Protein AF-A0A967LU54-F1 (afdb_monomer_lite)

Secondary structure (DSSP, 8-state):
-THHHHHHHHHHHHHH-TTT--PPP------HHHHHHHHHHHTT--HHHHHHHHHHTTT--HHHHHHHHHTTTTT--

Foldseek 3Di:
DVVVVVVVQVVCCVVQNPVGDDDDDDDDDDAQLRVQQVVCVVVPHDSVLSNVLSVVRPPHHNVVSVVCVVVCVVVVD

Structure (mmCIF, N/CA/C/O backbone):
data_AF-A0A967LU54-F1
#
_entry.id   AF-A0A967LU54-F1
#
loop_
_atom_site.group_PDB
_atom_site.id
_atom_site.type_symbol
_atom_site.label_atom_id
_atom_site.label_alt_id
_atom_site.label_comp_id
_atom_site.label_asym_id
_atom_site.label_entity_id
_atom_site.label_seq_id
_atom_site.pdbx_PDB_ins_code
_atom_site.Cartn_x
_atom_site.Cartn_y
_atom_site.Cartn_z
_atom_site.occupancy
_atom_site.B_iso_or_equiv
_atom_site.auth_seq_id
_atom_site.auth_comp_id
_atom_site.auth_asym_id
_atom_site.auth_atom_id
_atom_site.pdbx_PDB_model_num
ATOM 1 N N . GLU A 1 1 ? 1.730 13.151 23.740 1.00 64.38 1 GLU A N 1
ATOM 2 C CA . GLU A 1 1 ? 2.308 11.885 24.232 1.00 64.38 1 GLU A CA 1
ATOM 3 C C . GLU A 1 1 ? 1.334 10.744 23.951 1.00 64.38 1 GLU A C 1
ATOM 5 O O . GLU A 1 1 ? 0.130 10.973 24.024 1.00 64.38 1 GLU A O 1
ATOM 10 N N . MET A 1 2 ? 1.820 9.563 23.560 1.00 72.75 2 MET A N 1
ATOM 11 C CA . MET A 1 2 ? 0.977 8.470 2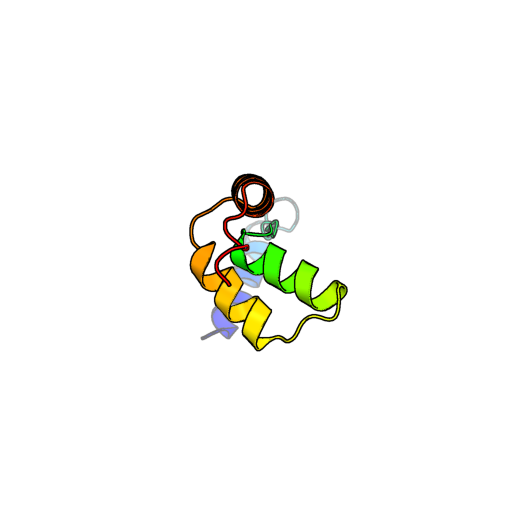3.042 1.00 72.75 2 MET A CA 1
ATOM 12 C C . MET A 1 2 ? 0.009 7.890 24.089 1.00 72.75 2 MET A C 1
ATOM 14 O O . MET A 1 2 ? -1.094 7.486 23.725 1.00 72.75 2 MET A O 1
ATOM 18 N N . HIS A 1 3 ? 0.370 7.937 25.377 1.00 81.44 3 HIS A N 1
ATOM 19 C CA . HIS A 1 3 ? -0.429 7.382 26.479 1.00 81.44 3 HIS A CA 1
ATOM 20 C C . HIS A 1 3 ? -1.846 7.986 26.566 1.00 81.44 3 HIS A C 1
ATOM 22 O O . HIS A 1 3 ? -2.806 7.301 26.907 1.00 81.44 3 HIS A O 1
ATOM 28 N N . ARG A 1 4 ? -2.026 9.247 26.148 1.00 91.06 4 ARG A N 1
ATOM 29 C CA . ARG A 1 4 ? -3.335 9.922 26.189 1.00 91.06 4 ARG A CA 1
ATOM 30 C C . ARG A 1 4 ? -4.365 9.338 25.221 1.00 91.06 4 ARG A C 1
ATOM 32 O O . ARG A 1 4 ? -5.563 9.509 25.430 1.00 91.06 4 ARG A O 1
ATOM 39 N N . ARG A 1 5 ? -3.927 8.660 24.152 1.00 91.44 5 ARG A N 1
ATOM 40 C CA . ARG A 1 5 ? -4.842 7.967 23.231 1.00 91.44 5 ARG A CA 1
ATOM 41 C C . ARG A 1 5 ? -5.523 6.793 23.930 1.00 91.44 5 ARG A C 1
ATOM 43 O O . ARG A 1 5 ? -6.712 6.581 23.718 1.00 91.44 5 ARG A O 1
ATOM 50 N N . GLU A 1 6 ? -4.784 6.056 24.751 1.00 93.50 6 GLU A N 1
ATOM 51 C CA . GLU A 1 6 ? -5.297 4.887 25.470 1.00 93.50 6 GLU A CA 1
ATOM 52 C C . GLU A 1 6 ? -6.312 5.308 26.537 1.00 93.50 6 GLU A C 1
ATOM 54 O O . GLU A 1 6 ? -7.417 4.773 26.566 1.00 93.50 6 GLU A O 1
ATOM 59 N N . GLU A 1 7 ? -6.020 6.375 27.288 1.00 94.94 7 GLU A N 1
ATOM 60 C CA . GLU A 1 7 ? -6.965 6.971 28.246 1.00 94.94 7 GLU A CA 1
ATOM 61 C C . GLU A 1 7 ? -8.303 7.360 27.598 1.00 94.94 7 GLU A C 1
ATOM 63 O O . GLU A 1 7 ? -9.376 7.143 28.169 1.00 94.94 7 GLU A O 1
ATOM 68 N N . ILE A 1 8 ? -8.257 7.939 26.392 1.00 93.69 8 ILE A N 1
ATOM 69 C CA . ILE A 1 8 ? -9.463 8.336 25.659 1.00 93.69 8 ILE A CA 1
ATOM 70 C C . ILE A 1 8 ? -10.234 7.108 25.179 1.00 93.69 8 ILE A C 1
ATOM 72 O O . ILE A 1 8 ? -11.457 7.084 25.305 1.00 93.69 8 ILE A O 1
ATOM 76 N N . LEU A 1 9 ? -9.557 6.087 24.648 1.00 93.75 9 LEU A N 1
ATOM 77 C CA . LEU A 1 9 ? -10.222 4.856 24.215 1.00 93.75 9 LEU A CA 1
ATOM 78 C C . LEU A 1 9 ? -10.951 4.191 25.388 1.00 93.75 9 LEU A C 1
ATOM 80 O O . LEU A 1 9 ? -12.134 3.863 25.267 1.00 93.75 9 LEU A O 1
ATOM 84 N N . ASP A 1 10 ? -10.292 4.085 26.539 1.00 94.38 10 ASP A N 1
ATOM 85 C CA . ASP A 1 10 ? -10.894 3.542 27.756 1.00 94.38 10 ASP A CA 1
ATOM 86 C C . ASP A 1 10 ? -12.081 4.383 28.237 1.00 94.38 10 ASP A C 1
ATOM 88 O O . ASP A 1 10 ? -13.139 3.835 28.567 1.00 94.38 10 ASP A O 1
ATOM 92 N N . TYR A 1 11 ? -11.963 5.716 28.218 1.00 95.81 11 TYR A N 1
ATOM 93 C CA . TYR A 1 11 ? -13.080 6.610 28.525 1.00 95.81 11 TYR A CA 1
ATOM 94 C C . TYR A 1 11 ? -14.273 6.376 27.593 1.00 95.81 11 TYR A C 1
ATOM 96 O O . TYR A 1 11 ? -15.396 6.230 28.079 1.00 95.81 11 TYR A O 1
ATOM 104 N N . MET A 1 12 ? -14.046 6.313 26.278 1.00 97.06 12 MET A N 1
ATOM 105 C CA . MET A 1 12 ? -15.107 6.140 25.282 1.00 97.06 12 MET A CA 1
ATOM 106 C C . MET A 1 12 ? -15.855 4.827 25.508 1.00 97.06 12 MET A C 1
ATOM 108 O O . MET A 1 12 ? -17.086 4.809 25.5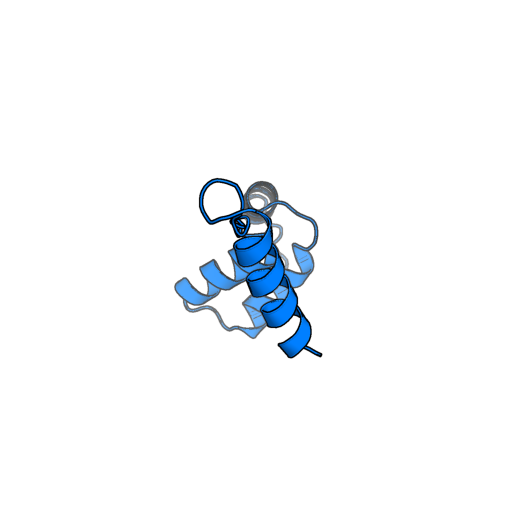61 1.00 97.06 12 MET A O 1
ATOM 112 N N . TYR A 1 13 ? -15.128 3.735 25.741 1.00 96.50 13 TYR A N 1
ATOM 113 C CA . TYR A 1 13 ? -15.747 2.442 26.006 1.00 96.50 13 TYR A CA 1
ATOM 114 C C . TYR A 1 13 ? -16.468 2.378 27.351 1.00 96.50 13 TYR A C 1
ATOM 116 O O . TYR A 1 13 ? -17.543 1.784 27.423 1.00 96.50 13 TYR A O 1
ATOM 124 N N . ARG A 1 14 ? -15.935 3.012 28.400 1.00 96.88 14 ARG A N 1
ATOM 125 C CA . ARG A 1 14 ? -16.611 3.097 29.702 1.00 96.88 14 ARG A CA 1
ATOM 126 C C . ARG A 1 14 ? -17.872 3.961 29.642 1.00 96.88 14 ARG A C 1
ATOM 128 O O . ARG A 1 14 ? -18.860 3.640 30.294 1.00 96.88 14 ARG A O 1
ATOM 135 N N . ARG A 1 15 ? -17.843 5.066 28.892 1.00 97.88 15 ARG A N 1
ATOM 136 C CA . ARG A 1 15 ? -18.933 6.050 28.847 1.00 97.88 15 ARG A CA 1
ATOM 137 C C . ARG A 1 15 ? -20.091 5.627 27.945 1.00 97.88 15 ARG A C 1
ATOM 139 O O . ARG A 1 15 ? -21.233 5.948 28.283 1.00 97.88 15 ARG A O 1
ATOM 146 N N . TYR A 1 16 ? -19.794 4.964 26.827 1.00 97.12 16 TYR A N 1
ATOM 147 C CA . TYR A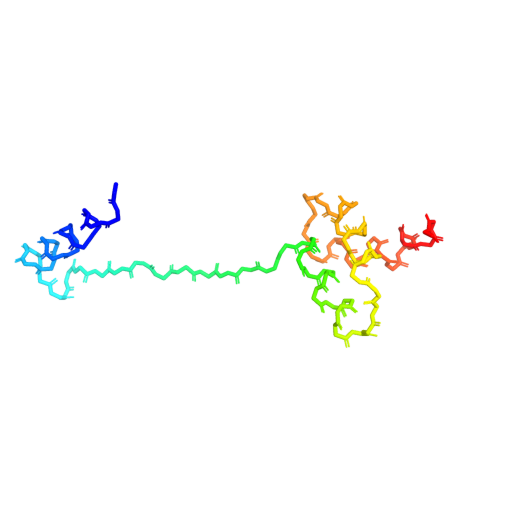 1 16 ? -20.768 4.653 25.773 1.00 97.12 16 TYR A CA 1
ATOM 148 C C . TYR A 1 16 ? -20.995 3.148 25.562 1.00 97.12 16 TYR A C 1
ATOM 150 O O . TYR A 1 16 ? -21.995 2.764 24.965 1.00 97.12 16 TYR A O 1
ATOM 158 N N . GLY A 1 17 ? -20.128 2.280 26.091 1.00 96.25 17 GLY A N 1
ATOM 159 C CA . GLY A 1 17 ? -20.234 0.830 25.923 1.00 96.25 17 GLY A CA 1
ATOM 160 C C . GLY A 1 17 ? -19.758 0.336 24.551 1.00 96.25 17 GLY A C 1
ATOM 161 O O . GLY A 1 17 ? -19.639 1.091 23.588 1.00 96.25 17 GLY A O 1
ATOM 162 N N . ARG A 1 18 ? -19.478 -0.971 24.450 1.00 94.19 18 ARG A N 1
ATOM 163 C CA . ARG A 1 18 ? -18.950 -1.595 23.217 1.00 94.19 18 ARG A CA 1
ATOM 164 C C . ARG A 1 18 ? -19.919 -1.543 22.034 1.00 94.19 18 ARG A C 1
ATOM 166 O O . ARG A 1 18 ? -19.469 -1.480 20.901 1.00 94.19 18 ARG A O 1
ATOM 173 N N . ALA A 1 19 ? -21.226 -1.551 22.287 1.00 97.00 19 ALA A N 1
ATOM 174 C CA . ALA A 1 19 ? -22.236 -1.493 21.230 1.00 97.00 19 ALA A CA 1
ATOM 175 C C . ALA A 1 19 ? -22.313 -0.120 20.533 1.00 97.00 19 ALA A C 1
ATOM 177 O O . ALA A 1 19 ? -22.886 -0.020 19.451 1.00 97.00 19 ALA A O 1
ATOM 178 N N . HIS A 1 20 ? -21.746 0.931 21.140 1.00 95.81 20 HIS A N 1
ATOM 179 C CA . HIS A 1 20 ? -21.879 2.314 20.668 1.00 95.81 20 HIS A CA 1
ATOM 180 C C . HIS A 1 20 ? -20.538 3.039 20.486 1.00 95.81 20 HIS A C 1
ATOM 182 O O . HIS A 1 20 ? -20.522 4.239 20.223 1.00 95.81 20 HIS A O 1
ATOM 188 N N . ALA A 1 21 ? -19.411 2.337 20.618 1.00 96.06 21 ALA A N 1
ATOM 189 C CA . ALA A 1 21 ? -18.082 2.895 20.405 1.00 96.06 21 ALA A CA 1
ATOM 190 C C . ALA A 1 21 ? -17.185 1.878 19.694 1.00 96.06 21 ALA A C 1
ATOM 192 O O . ALA A 1 21 ? -17.167 0.703 20.054 1.00 96.06 21 ALA A O 1
ATOM 193 N N . ALA A 1 22 ? -16.424 2.342 18.705 1.00 94.44 22 ALA A N 1
ATOM 194 C CA . ALA A 1 22 ? -15.444 1.549 17.973 1.00 94.44 22 ALA A CA 1
ATOM 195 C C . ALA A 1 22 ? -14.356 2.458 17.388 1.00 94.44 22 ALA A C 1
ATOM 197 O O . ALA A 1 22 ? -14.550 3.664 17.234 1.00 94.44 22 ALA A O 1
ATOM 198 N N . ILE A 1 23 ? -13.213 1.865 17.045 1.00 93.88 23 ILE A N 1
ATOM 199 C CA . ILE A 1 23 ? -12.176 2.534 16.255 1.00 93.88 23 ILE A CA 1
ATOM 200 C C . ILE A 1 23 ? -12.543 2.385 14.779 1.00 93.88 23 ILE A C 1
ATOM 202 O O . ILE A 1 23 ? -12.934 1.302 14.342 1.00 93.88 23 ILE A O 1
ATOM 206 N N . THR A 1 24 ? -12.412 3.462 14.010 1.00 94.69 24 THR A N 1
ATOM 207 C CA . THR A 1 24 ? -12.643 3.424 12.567 1.00 94.69 24 THR A CA 1
ATOM 208 C C . THR A 1 24 ? -11.518 2.673 11.864 1.00 94.69 24 THR A C 1
ATOM 210 O O . THR A 1 24 ? -10.335 2.891 12.134 1.00 94.69 24 THR A O 1
ATOM 213 N N . ALA A 1 25 ? -11.887 1.784 10.943 1.00 95.75 25 ALA A N 1
ATOM 214 C CA . ALA A 1 25 ? -10.920 1.163 10.053 1.00 95.75 25 ALA A CA 1
ATOM 215 C C . ALA A 1 25 ? -10.372 2.201 9.064 1.00 95.75 25 ALA A C 1
ATOM 217 O O . ALA A 1 25 ? -11.069 3.139 8.673 1.00 95.75 25 ALA A O 1
ATOM 218 N N . VAL A 1 26 ? -9.126 2.003 8.644 1.00 96.31 26 VAL A N 1
ATOM 219 C CA . VAL A 1 26 ? -8.488 2.773 7.574 1.00 96.31 26 VAL A CA 1
ATOM 220 C C . VAL A 1 26 ? -8.115 1.799 6.470 1.00 96.31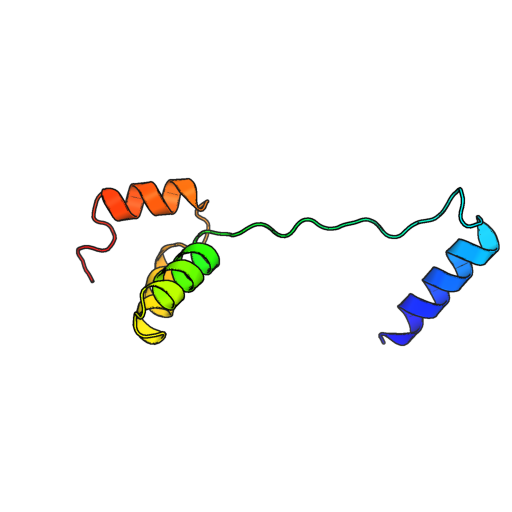 26 VAL A C 1
ATOM 222 O O . VAL A 1 26 ? -7.547 0.744 6.747 1.00 96.31 26 VAL A O 1
ATOM 225 N N . THR A 1 27 ? -8.423 2.159 5.227 1.00 95.69 27 THR A N 1
ATOM 226 C CA . THR A 1 27 ? -7.972 1.410 4.050 1.00 95.69 27 THR A CA 1
ATOM 227 C C . THR A 1 27 ? -6.736 2.096 3.500 1.00 95.69 27 THR A C 1
ATOM 229 O O . THR A 1 27 ? -6.769 3.293 3.226 1.00 95.69 27 THR A O 1
ATOM 232 N N . GLN A 1 28 ? -5.645 1.348 3.373 1.00 92.62 28 GLN A N 1
ATOM 233 C CA . GLN A 1 28 ? -4.429 1.832 2.731 1.00 92.62 28 GLN A CA 1
ATOM 234 C C . GLN A 1 28 ? -4.501 1.491 1.247 1.00 92.62 28 GLN A C 1
ATOM 236 O O . GLN A 1 28 ? -4.787 0.349 0.890 1.00 92.62 28 GLN A O 1
ATOM 241 N N . VAL A 1 29 ? -4.250 2.481 0.399 1.00 92.56 29 VAL A N 1
ATOM 242 C CA . VAL A 1 29 ? -4.184 2.319 -1.054 1.00 92.56 29 VAL A CA 1
ATOM 243 C C . VAL A 1 29 ? -2.775 2.633 -1.531 1.00 92.56 29 VAL A C 1
ATOM 245 O O . VAL A 1 29 ? -2.032 3.371 -0.880 1.00 92.56 29 VAL A O 1
ATOM 248 N N . PHE A 1 30 ? -2.393 2.059 -2.666 1.00 93.38 30 PHE A N 1
ATOM 249 C CA . PHE A 1 30 ? -1.164 2.464 -3.326 1.00 93.38 30 PHE A CA 1
ATOM 250 C C . PHE A 1 30 ? -1.353 3.829 -3.980 1.00 93.38 30 PHE A C 1
ATOM 252 O O . PHE A 1 30 ? -2.354 4.068 -4.646 1.00 93.38 30 PHE A O 1
ATOM 259 N N . HIS A 1 31 ? -0.348 4.686 -3.839 1.00 95.31 31 HIS A N 1
ATOM 260 C CA . HIS A 1 31 ? -0.171 5.852 -4.697 1.00 95.31 31 HIS A CA 1
ATOM 261 C C . HIS A 1 31 ? 0.898 5.521 -5.737 1.00 95.31 31 HIS A C 1
ATOM 263 O O . HIS A 1 31 ? 1.727 4.637 -5.505 1.00 95.31 31 HIS A O 1
ATOM 269 N N . ALA A 1 32 ? 0.923 6.230 -6.867 1.00 96.81 32 ALA A N 1
ATOM 270 C CA . ALA A 1 32 ? 1.856 5.921 -7.950 1.00 96.81 32 ALA A CA 1
ATOM 271 C C . ALA A 1 32 ? 3.329 5.751 -7.504 1.00 96.81 32 ALA A C 1
ATOM 273 O O . ALA A 1 32 ? 3.954 4.779 -7.935 1.00 96.81 32 ALA A O 1
ATOM 274 N N . PRO A 1 33 ? 3.889 6.582 -6.593 1.00 96.19 33 PRO A N 1
ATOM 275 C CA . PRO A 1 33 ? 5.260 6.399 -6.115 1.00 96.19 33 PRO A CA 1
ATOM 276 C C . PRO A 1 33 ? 5.493 5.081 -5.368 1.00 96.19 33 PRO A C 1
ATOM 278 O O . PRO A 1 33 ? 6.532 4.452 -5.552 1.00 96.19 33 PRO A O 1
ATOM 281 N N . THR A 1 34 ? 4.552 4.649 -4.525 1.00 96.31 34 THR A N 1
ATOM 282 C CA . THR A 1 34 ? 4.707 3.407 -3.755 1.00 96.31 34 THR A CA 1
ATOM 283 C C . THR A 1 34 ? 4.392 2.182 -4.605 1.00 96.31 34 THR A C 1
ATOM 285 O O . THR A 1 34 ? 5.067 1.167 -4.459 1.00 96.31 34 THR A O 1
ATOM 288 N N . ALA A 1 35 ? 3.447 2.296 -5.544 1.00 96.81 35 ALA A N 1
ATOM 289 C CA . ALA A 1 35 ? 3.140 1.248 -6.512 1.00 96.81 35 ALA A CA 1
ATOM 290 C C . ALA A 1 35 ? 4.370 0.888 -7.357 1.00 96.81 35 ALA A C 1
ATOM 292 O O . ALA A 1 35 ? 4.758 -0.276 -7.422 1.00 96.81 35 ALA A O 1
ATOM 293 N N . ILE A 1 36 ? 5.030 1.886 -7.960 1.00 95.44 36 ILE A N 1
ATOM 294 C CA . ILE A 1 36 ? 6.193 1.624 -8.817 1.00 95.44 36 ILE A CA 1
ATOM 295 C C . ILE A 1 36 ? 7.375 1.062 -8.023 1.00 95.44 36 ILE A C 1
ATOM 297 O O . ILE A 1 36 ? 8.053 0.157 -8.502 1.00 95.44 36 ILE A O 1
ATOM 301 N N . GLN A 1 37 ? 7.601 1.548 -6.796 1.00 96.50 37 GLN A N 1
ATOM 302 C CA . GLN A 1 37 ? 8.659 1.030 -5.927 1.00 96.50 37 GLN A CA 1
ATOM 303 C C . GLN A 1 37 ? 8.431 -0.446 -5.608 1.00 96.50 37 GLN A C 1
ATOM 305 O O . GLN A 1 37 ? 9.375 -1.234 -5.666 1.00 96.50 37 GLN A O 1
ATOM 310 N N . ASP A 1 38 ? 7.188 -0.822 -5.300 1.00 96.88 38 ASP A N 1
ATOM 311 C CA . ASP A 1 38 ? 6.852 -2.198 -4.955 1.00 96.88 38 ASP A CA 1
ATOM 312 C C . ASP A 1 38 ? 6.978 -3.138 -6.161 1.00 96.88 38 ASP A C 1
ATOM 314 O O . ASP A 1 38 ? 7.622 -4.186 -6.066 1.00 96.88 38 ASP A O 1
ATOM 318 N N . CYS A 1 39 ? 6.479 -2.717 -7.328 1.00 95.81 39 CYS A N 1
ATOM 319 C CA . CYS A 1 39 ? 6.628 -3.455 -8.582 1.00 95.81 39 CYS A CA 1
ATOM 320 C C . CYS A 1 39 ? 8.101 -3.641 -8.969 1.00 95.81 39 CYS A C 1
ATOM 322 O O . CYS A 1 39 ? 8.537 -4.754 -9.254 1.00 95.81 39 CYS A O 1
ATOM 324 N N . MET A 1 40 ? 8.898 -2.572 -8.950 1.00 95.69 40 MET A N 1
ATOM 325 C CA . MET A 1 40 ? 10.317 -2.626 -9.316 1.00 95.69 40 MET A CA 1
ATOM 326 C C . MET A 1 40 ? 11.127 -3.492 -8.351 1.00 95.69 40 MET A C 1
ATOM 328 O O . MET A 1 40 ? 11.982 -4.262 -8.789 1.00 95.69 40 MET A O 1
ATOM 332 N N . ARG A 1 41 ? 10.812 -3.434 -7.051 1.00 97.25 41 ARG A N 1
ATOM 333 C CA . ARG A 1 41 ? 11.384 -4.331 -6.041 1.00 97.25 41 ARG A CA 1
ATOM 334 C C . ARG A 1 41 ? 11.057 -5.791 -6.345 1.00 97.25 41 ARG A C 1
ATOM 336 O O . ARG A 1 41 ? 11.956 -6.627 -6.303 1.00 97.25 41 ARG A O 1
ATOM 343 N N . ALA A 1 42 ? 9.802 -6.099 -6.670 1.00 97.88 42 ALA A N 1
ATOM 344 C CA . ALA A 1 42 ? 9.379 -7.453 -7.026 1.00 97.88 42 ALA A CA 1
ATOM 345 C C . ALA A 1 42 ? 10.056 -7.965 -8.311 1.00 97.88 42 ALA A C 1
ATOM 347 O O . ALA A 1 42 ? 10.363 -9.150 -8.415 1.00 97.88 42 ALA A O 1
ATOM 348 N N . LEU A 1 43 ? 10.334 -7.067 -9.259 1.00 96.38 43 LEU A N 1
ATOM 349 C CA . LEU A 1 43 ? 11.024 -7.358 -10.518 1.00 96.38 43 LEU A CA 1
ATOM 350 C C . LEU A 1 43 ? 12.562 -7.377 -10.401 1.00 96.38 43 LEU A C 1
ATOM 352 O O . LEU A 1 43 ? 13.241 -7.629 -11.392 1.00 96.38 43 LEU A O 1
ATOM 356 N N . GLY A 1 44 ? 13.124 -7.123 -9.215 1.00 97.00 44 GLY A N 1
ATOM 357 C CA . GLY A 1 44 ? 14.569 -7.198 -8.969 1.00 97.00 44 GLY A CA 1
ATOM 358 C C . GLY A 1 44 ? 15.375 -5.977 -9.423 1.00 97.00 44 GLY A C 1
ATOM 359 O O . GLY A 1 44 ? 16.589 -6.075 -9.590 1.00 97.00 44 GLY A O 1
ATOM 360 N N . TRP A 1 45 ? 14.732 -4.825 -9.618 1.00 96.31 45 TRP A N 1
ATOM 361 C CA . TRP A 1 45 ? 15.428 -3.589 -9.975 1.00 96.31 45 TRP A CA 1
ATOM 362 C C . TRP A 1 45 ? 16.187 -2.984 -8.783 1.00 96.31 45 TRP A C 1
ATOM 364 O O . TRP A 1 45 ? 15.760 -3.132 -7.632 1.00 96.31 45 TRP A O 1
ATOM 374 N N . PRO A 1 46 ? 17.275 -2.229 -9.033 1.00 96.31 46 PRO A N 1
ATOM 375 C CA . PRO A 1 46 ? 17.954 -1.470 -7.992 1.00 96.31 46 PRO A CA 1
ATOM 376 C C . PRO A 1 46 ? 17.025 -0.450 -7.322 1.00 96.31 46 PRO A C 1
ATOM 378 O O . PRO A 1 46 ? 16.272 0.270 -7.984 1.00 96.31 46 PRO A O 1
ATOM 381 N N . ALA A 1 47 ? 17.128 -0.337 -5.995 1.00 95.19 47 ALA A N 1
ATOM 382 C CA . ALA A 1 47 ? 16.320 0.599 -5.214 1.00 95.19 47 ALA A CA 1
ATOM 383 C C . ALA A 1 47 ? 16.515 2.057 -5.661 1.00 95.19 47 ALA A C 1
ATOM 385 O O . ALA A 1 47 ? 15.559 2.822 -5.684 1.00 95.19 47 ALA A O 1
ATOM 386 N N . GLU A 1 48 ? 17.731 2.440 -6.057 1.00 95.44 48 GLU A N 1
ATOM 387 C CA . GLU A 1 48 ? 18.031 3.790 -6.546 1.00 95.44 48 GLU A CA 1
ATOM 388 C C . GLU A 1 48 ? 17.207 4.158 -7.790 1.00 95.44 48 GLU A C 1
ATOM 390 O O . GLU A 1 48 ? 16.622 5.244 -7.845 1.00 95.44 48 GLU A O 1
ATOM 395 N N . THR A 1 49 ? 17.087 3.232 -8.746 1.00 93.56 49 THR A N 1
ATOM 396 C CA . THR A 1 49 ? 16.251 3.404 -9.940 1.00 93.56 49 THR A CA 1
ATOM 397 C C . THR A 1 49 ? 14.778 3.516 -9.551 1.00 93.56 49 THR A C 1
ATOM 399 O O . THR A 1 49 ? 14.089 4.435 -9.991 1.00 93.56 49 THR A O 1
ATOM 402 N N . ALA A 1 50 ? 14.305 2.648 -8.652 1.00 94.81 50 ALA A N 1
ATOM 403 C CA . ALA A 1 50 ? 12.929 2.688 -8.163 1.00 94.81 50 ALA A CA 1
ATOM 404 C C . ALA A 1 50 ? 12.590 4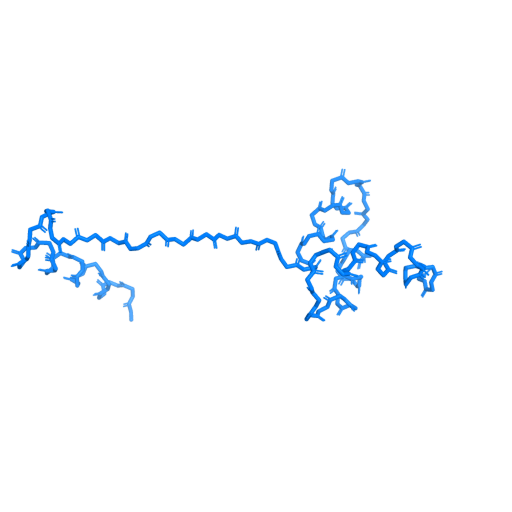.011 -7.458 1.00 94.81 50 ALA A C 1
ATOM 406 O O . ALA A 1 50 ? 11.554 4.624 -7.726 1.00 94.81 50 ALA A O 1
ATOM 407 N N . PHE A 1 51 ? 13.483 4.506 -6.598 1.00 95.19 51 PHE A N 1
ATOM 408 C CA . PHE A 1 51 ? 13.296 5.782 -5.916 1.00 95.19 51 PHE A CA 1
ATOM 409 C C . PHE A 1 51 ? 13.304 6.952 -6.886 1.00 95.19 51 PHE A C 1
ATOM 411 O O . PHE A 1 51 ? 12.448 7.834 -6.784 1.00 95.19 51 PHE A O 1
ATOM 418 N N . THR A 1 52 ? 14.226 6.973 -7.840 1.00 93.75 52 THR A N 1
ATOM 419 C CA . THR A 1 52 ? 14.286 8.084 -8.784 1.00 93.75 52 THR A CA 1
ATOM 420 C C . THR A 1 52 ? 13.031 8.085 -9.688 1.00 93.75 52 THR A C 1
ATOM 422 O O . THR A 1 52 ? 12.481 9.159 -9.940 1.00 93.75 52 THR A O 1
ATOM 425 N N . LEU A 1 53 ? 12.465 6.923 -10.065 1.00 92.94 53 LEU A N 1
ATOM 426 C CA . LEU A 1 53 ? 11.252 6.841 -10.903 1.00 92.94 53 LEU A CA 1
ATOM 427 C C . LEU A 1 53 ? 10.009 7.223 -10.114 1.00 92.94 53 LEU A C 1
ATOM 429 O O . LEU A 1 53 ? 9.199 8.025 -10.576 1.00 92.94 53 LEU A O 1
ATOM 433 N N . SER A 1 54 ? 9.927 6.765 -8.866 1.00 95.00 54 SER A N 1
ATOM 434 C CA . SER A 1 54 ? 8.857 7.151 -7.948 1.00 95.00 54 SER A CA 1
ATOM 435 C C . SER A 1 54 ? 8.757 8.666 -7.747 1.00 95.00 54 SER A C 1
ATOM 437 O O . SER A 1 54 ? 7.655 9.199 -7.634 1.00 95.00 54 SER A O 1
ATOM 439 N N . LYS A 1 55 ? 9.886 9.394 -7.783 1.00 94.31 55 LYS A N 1
ATOM 440 C CA . LYS A 1 55 ? 9.887 10.857 -7.657 1.00 94.31 55 LYS A CA 1
ATOM 441 C C . LYS A 1 55 ? 9.169 11.549 -8.814 1.00 94.31 55 LYS A C 1
ATOM 443 O O . LYS A 1 55 ? 8.444 12.504 -8.554 1.00 94.31 55 LYS A O 1
ATOM 448 N N . ARG A 1 56 ? 9.323 11.049 -10.046 1.00 92.25 56 ARG A N 1
ATOM 449 C CA . ARG A 1 56 ? 8.667 11.587 -11.257 1.00 92.25 56 ARG A CA 1
ATOM 450 C C . ARG A 1 56 ? 7.161 11.292 -11.297 1.00 92.25 56 ARG A C 1
ATOM 452 O O . ARG A 1 56 ? 6.430 11.951 -12.028 1.00 92.25 56 ARG A O 1
ATOM 459 N N . LEU A 1 57 ? 6.703 10.333 -10.492 1.00 93.25 57 LEU A N 1
ATOM 460 C CA . LEU A 1 57 ? 5.312 9.882 -10.415 1.00 93.25 57 LEU A CA 1
ATOM 461 C C . LEU A 1 57 ? 4.517 10.496 -9.247 1.00 93.25 57 LEU A C 1
ATOM 463 O O . LEU A 1 57 ? 3.378 10.099 -9.008 1.00 93.25 57 LEU A O 1
ATOM 467 N N . HIS A 1 58 ? 5.080 11.461 -8.508 1.00 93.06 58 HIS A N 1
ATOM 468 C CA . HIS A 1 58 ? 4.343 12.136 -7.433 1.00 93.06 58 HIS A CA 1
ATOM 469 C C . HIS A 1 58 ? 3.071 12.818 -7.943 1.00 93.06 58 HIS A C 1
ATOM 471 O O . HIS A 1 58 ? 3.076 13.475 -8.980 1.00 93.06 58 HIS A O 1
ATOM 477 N N . GLY A 1 59 ? 1.996 12.694 -7.161 1.00 91.88 59 GLY A N 1
ATOM 478 C CA . GLY A 1 59 ? 0.707 13.326 -7.446 1.00 91.88 59 GLY A CA 1
ATOM 479 C C . GLY A 1 59 ? -0.135 12.626 -8.512 1.00 91.88 59 GLY A C 1
ATOM 480 O O . GLY A 1 59 ? -1.246 13.077 -8.756 1.00 91.88 59 GLY A O 1
ATOM 481 N N . ARG A 1 60 ? 0.366 11.542 -9.119 1.00 93.50 60 ARG A N 1
ATOM 482 C CA . ARG A 1 60 ? -0.397 10.709 -10.054 1.00 93.50 60 ARG A CA 1
ATOM 483 C C . ARG A 1 60 ? -1.099 9.574 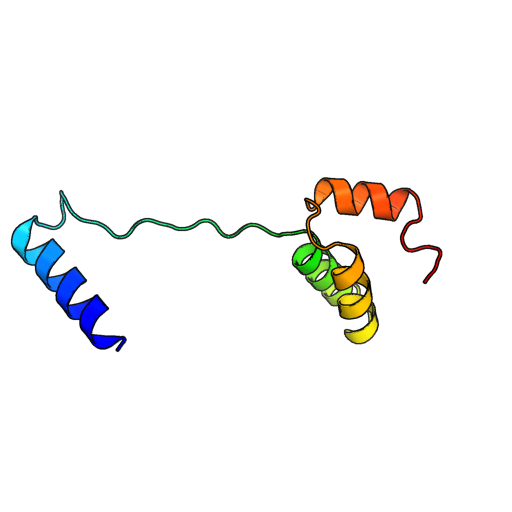-9.325 1.00 93.50 60 ARG A C 1
ATOM 485 O O . ARG A 1 60 ? -0.564 9.022 -8.354 1.00 93.50 60 ARG A O 1
ATOM 492 N N . GLU A 1 61 ? -2.250 9.181 -9.847 1.00 95.38 61 GLU A N 1
ATOM 493 C CA . GLU A 1 61 ? -2.862 7.910 -9.471 1.00 95.38 61 GLU A CA 1
ATOM 494 C C . GLU A 1 61 ? -2.103 6.732 -10.111 1.00 95.38 61 GLU A C 1
ATOM 496 O O . GLU A 1 61 ? -1.470 6.895 -11.160 1.00 95.38 61 GLU A O 1
ATOM 501 N N . PRO A 1 62 ? -2.118 5.526 -9.510 1.00 95.25 62 PRO A N 1
ATOM 502 C CA . PRO A 1 62 ? -1.386 4.376 -10.044 1.00 95.25 62 PRO A CA 1
ATOM 503 C C . PRO A 1 62 ? -1.731 4.013 -11.493 1.00 95.25 62 PRO A C 1
ATOM 505 O O . PRO A 1 62 ? -0.840 3.613 -12.238 1.00 95.25 62 PRO A O 1
ATOM 508 N N . SER A 1 63 ? -2.994 4.159 -11.905 1.00 94.62 63 SER A N 1
ATOM 509 C CA . SER A 1 63 ? -3.423 3.885 -13.283 1.00 94.62 63 SER A CA 1
ATOM 510 C C . SER A 1 63 ? -2.831 4.886 -14.274 1.00 94.62 63 SER A C 1
ATOM 512 O O . SER A 1 63 ? -2.235 4.478 -15.263 1.00 94.62 63 SER A O 1
ATOM 514 N N . GLU A 1 64 ? -2.891 6.183 -13.964 1.00 94.75 64 GLU A N 1
ATOM 515 C CA . GLU A 1 64 ? -2.291 7.245 -14.789 1.00 94.75 64 GLU A CA 1
ATOM 516 C C . GLU A 1 64 ? -0.770 7.086 -14.897 1.00 94.75 64 GLU A C 1
ATOM 518 O O . GLU A 1 64 ? -0.152 7.411 -15.910 1.00 94.75 64 GLU A O 1
ATOM 523 N N . ALA A 1 65 ? -0.136 6.610 -13.823 1.00 94.19 65 ALA A N 1
ATOM 524 C CA . ALA A 1 65 ? 1.283 6.305 -13.823 1.00 94.19 65 ALA A CA 1
ATOM 525 C C . ALA A 1 65 ? 1.616 5.114 -14.726 1.00 94.19 65 ALA A C 1
ATOM 527 O O . ALA A 1 65 ? 2.626 5.168 -15.421 1.00 94.19 65 ALA A O 1
ATOM 528 N N . ALA A 1 66 ? 0.790 4.065 -14.731 1.00 93.81 66 ALA A N 1
ATOM 529 C CA . ALA A 1 66 ? 0.966 2.919 -15.618 1.00 93.81 66 ALA A CA 1
ATOM 530 C C . ALA A 1 66 ? 0.838 3.329 -17.092 1.00 93.81 66 ALA A C 1
ATOM 532 O O . ALA A 1 66 ? 1.735 3.028 -17.873 1.00 93.81 66 ALA A O 1
ATOM 533 N N . GLU A 1 67 ? -0.195 4.102 -17.437 1.00 94.62 67 GLU A N 1
ATOM 534 C CA . GLU A 1 67 ? -0.385 4.652 -18.788 1.00 94.62 67 GLU A CA 1
ATOM 535 C C . GLU A 1 67 ? 0.828 5.486 -19.224 1.00 94.62 67 GLU A C 1
ATOM 537 O O . GLU A 1 67 ? 1.424 5.229 -20.266 1.00 94.62 67 GLU A O 1
ATOM 542 N N . ALA A 1 68 ? 1.289 6.415 -18.379 1.00 91.69 68 ALA A N 1
ATOM 543 C CA . ALA A 1 68 ? 2.464 7.228 -18.689 1.00 91.69 68 ALA A CA 1
ATOM 544 C C . ALA A 1 68 ? 3.740 6.384 -18.887 1.00 91.69 68 ALA A C 1
ATOM 546 O O . ALA A 1 68 ? 4.597 6.730 -19.702 1.00 91.69 68 ALA A O 1
ATOM 547 N N . LEU A 1 69 ? 3.901 5.289 -18.135 1.00 90.88 69 LEU A N 1
ATOM 548 C CA . LEU A 1 69 ? 5.027 4.366 -18.302 1.00 90.88 69 LEU A CA 1
ATOM 549 C C . LEU A 1 69 ? 4.948 3.618 -19.639 1.00 90.88 69 LEU A C 1
ATOM 551 O O . LEU A 1 69 ? 5.976 3.490 -20.304 1.00 90.88 69 LEU A O 1
ATOM 555 N N . GLU A 1 70 ? 3.757 3.174 -20.044 1.00 91.88 70 GLU A N 1
ATOM 556 C CA . GLU A 1 70 ? 3.509 2.541 -21.347 1.00 91.88 70 GLU A CA 1
ATOM 557 C C . GLU A 1 70 ? 3.755 3.507 -22.515 1.00 91.88 70 GLU A C 1
ATOM 559 O O . GLU A 1 70 ? 4.333 3.118 -23.529 1.00 91.88 70 GLU A O 1
ATOM 564 N N . GLU A 1 71 ? 3.414 4.785 -22.343 1.00 92.62 71 GLU A N 1
ATOM 565 C CA . GLU A 1 71 ? 3.680 5.866 -23.302 1.00 92.62 71 GLU A CA 1
ATOM 566 C C . GLU A 1 71 ? 5.163 6.276 -23.379 1.00 92.62 71 GLU A C 1
ATOM 568 O O . GLU A 1 71 ? 5.537 7.151 -24.161 1.00 92.62 71 GLU A O 1
ATOM 573 N N . GLY A 1 72 ? 6.033 5.637 -22.593 1.00 89.25 72 GLY A N 1
ATOM 574 C CA . GLY A 1 72 ? 7.474 5.843 -22.668 1.00 89.25 72 GLY A CA 1
ATOM 575 C C . GLY A 1 72 ? 8.007 6.942 -21.753 1.00 89.25 72 GLY A C 1
ATOM 576 O O . GLY A 1 72 ? 9.143 7.369 -21.935 1.00 89.25 72 GLY A O 1
ATOM 577 N N . MET A 1 73 ? 7.276 7.364 -20.714 1.00 86.00 73 MET A N 1
ATOM 578 C CA . MET A 1 73 ? 7.814 8.290 -19.700 1.00 86.00 73 MET A CA 1
ATOM 579 C C . MET A 1 73 ? 9.106 7.760 -19.052 1.00 86.00 73 MET A C 1
ATOM 581 O O . MET A 1 73 ? 9.988 8.534 -18.675 1.00 86.00 73 MET A O 1
ATOM 585 N N . ALA A 1 74 ? 9.241 6.434 -18.958 1.00 78.00 74 ALA A N 1
ATOM 586 C CA . ALA A 1 74 ? 10.447 5.768 -18.475 1.00 78.00 74 ALA A CA 1
ATOM 587 C C . ALA A 1 74 ? 11.484 5.453 -19.571 1.00 78.00 74 ALA A C 1
ATOM 589 O O . ALA A 1 74 ? 12.494 4.836 -19.264 1.00 78.00 74 ALA A O 1
ATOM 590 N N . ALA A 1 75 ? 11.263 5.841 -20.830 1.00 76.56 75 ALA A N 1
ATOM 591 C CA . ALA A 1 75 ? 12.233 5.624 -21.908 1.00 76.56 75 ALA A CA 1
ATOM 592 C C . ALA A 1 75 ? 13.391 6.637 -21.868 1.00 76.56 75 ALA A C 1
ATOM 594 O O . ALA A 1 75 ? 14.477 6.351 -22.361 1.00 76.56 75 ALA A O 1
ATOM 595 N N . GLU A 1 76 ? 13.174 7.806 -21.257 1.00 63.56 76 GLU A N 1
ATOM 596 C CA . GLU A 1 76 ? 14.188 8.854 -21.052 1.00 63.56 76 GLU A CA 1
ATOM 597 C C . GLU A 1 76 ? 14.914 8.708 -19.704 1.00 63.56 76 GLU A C 1
ATOM 599 O O . GLU A 1 76 ? 15.124 9.684 -18.973 1.00 63.56 76 GLU A O 1
ATOM 604 N N . TRP A 1 77 ? 15.218 7.469 -19.336 1.00 58.94 77 TRP A N 1
ATOM 605 C CA . TRP A 1 77 ? 15.906 7.103 -18.105 1.00 58.94 77 TRP A CA 1
ATOM 606 C C . TRP A 1 77 ? 17.270 6.492 -18.365 1.00 58.94 77 TRP A C 1
ATOM 608 O O . TRP A 1 77 ? 17.369 5.641 -19.275 1.00 58.94 77 TRP A O 1
#

pLDDT: mean 92.47, std 7.53, range [58.94, 97.88]

Radius of gyration: 20.61 Å; chains: 1; bounding box: 40×21×53 Å

Sequence (77 aa):
EMHRREEILDYMYRRYGRAHAAITAVTQVFHAPTAIQDCMRALGWPAETAFTLSKRLHGREPSEAAEALEEGMAAEW